Protein AF-A0A527ZGH1-F1 (afdb_monomer)

Sequence (157 aa):
HESIDTLPQTPLFIVGNELFDAVPIRQFIRAGTGWRERMIGLDGADELHFFAGAGSVDPTLLPNDAENAPQGAIVEVAPARAALMATIAERLAGLGGAGLFLDYGYLQPGIGDTLQALRKHDYEDVLANPGEADLTAHVDFAALAATVRAHGLDAYL

Secondary structure (DSSP, 8-state):
--SGGGS-SS-EEEEEES-STTS--EEEE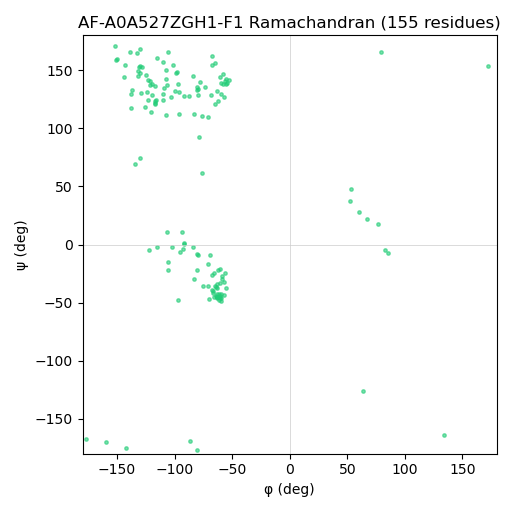EETTEEEEEEEEE-TTS-EEEEE-S----GGGS-TTGGGPPTT-EEEE-HHHHHHHHHHHHHHHHH-EEEEEE-SEESS-------EEEETTEEE-TTTSTTTSEEE--EEHHHHHHHHHHTT-----

Mean predicted aligned error: 3.75 Å

Solvent-accessible surface area (backbone atoms only — not comparable to full-atom values): 9328 Å² total; per-residue (Å²): 120,92,50,80,86,64,49,77,99,53,61,45,81,45,76,38,70,64,53,58,24,63,42,64,71,47,44,28,29,29,54,90,96,44,54,17,28,52,36,80,46,69,51,99,82,74,42,73,41,82,40,80,44,91,48,68,70,65,74,88,78,49,45,94,62,54,86,77,53,55,80,70,38,29,38,68,48,40,69,58,44,42,50,54,44,36,58,53,29,51,51,33,63,76,49,37,63,52,78,49,78,48,63,61,58,42,77,61,82,64,78,49,84,53,78,44,19,42,44,98,92,39,81,50,65,68,67,74,51,77,89,74,42,50,61,39,30,62,32,59,48,45,59,46,37,49,41,26,42,77,52,78,43,91,65,88,134

Foldseek 3Di:
DPDPVPDDLAADEAEAEANLQQADKWKWFADDQATFTWDWDADPVRATDTDRHPDHDDPVQDAPCRNVDDGGWMFIDGVRSLVSLLSVLLSCLVHNYYYDYHHAADAGGDIDDFWWWAAPNDTDDCRPDPPRTRIGGHDHLNSSQVSNVVSVDHDDD

Radius of gyration: 17.64 Å; Cα contacts (8 Å, |Δi|>4): 261; chains: 1; bounding box: 42×30×50 Å

pLDDT: mean 94.46, std 3.71, range [77.69, 98.19]

Nearest PDB structures (foldseek):
  1zkd-assembly1_A  TM=9.204E-01  e=6.701E-15  Rhodopseudomonas palustris CGA009
  1zkd-assembly1_B  TM=9.180E-01  e=6.701E-15  Rhodopseudomonas palustris CGA009
  5zzw-assembly2_A  TM=8.494E-01  e=1.181E-11  Dictyostelium discoideum
  4f3n-assembly1_A  TM=7.809E-01  e=3.521E-09  Burkholderia thailandensis E264
  4g67-assembly1_A  TM=7.519E-01  e=2.157E-09  Burkholderia thailandensis E264

Structure (mmCIF, N/CA/C/O backbone):
data_AF-A0A527ZGH1-F1
#
_entry.id   AF-A0A527ZGH1-F1
#
loop_
_atom_site.group_PDB
_atom_site.id
_atom_site.type_symbol
_atom_site.label_atom_id
_atom_site.label_alt_id
_atom_site.label_comp_id
_atom_site.label_asym_id
_atom_site.label_entity_id
_atom_site.label_seq_id
_atom_site.pdbx_PDB_ins_code
_atom_site.Cartn_x
_atom_site.Cartn_y
_atom_site.Cartn_z
_atom_site.occupancy
_atom_site.B_iso_or_equiv
_atom_site.auth_seq_id
_atom_site.auth_comp_id
_atom_site.auth_asym_id
_atom_site.auth_atom_id
_atom_site.pdbx_PDB_model_num
ATOM 1 N N . HIS A 1 1 ? -19.706 14.648 4.526 1.00 77.69 1 HIS A N 1
ATOM 2 C CA . HIS A 1 1 ? -18.340 14.584 5.074 1.00 77.69 1 HIS A CA 1
ATOM 3 C C . HIS A 1 1 ? -17.417 14.223 3.928 1.00 77.69 1 HIS A C 1
ATOM 5 O O . HIS A 1 1 ? -17.783 13.333 3.172 1.00 77.69 1 HIS A O 1
ATOM 11 N N . GLU A 1 2 ? -16.312 14.946 3.753 1.00 84.81 2 GLU A N 1
ATOM 12 C CA . GLU A 1 2 ? -15.375 14.752 2.626 1.00 84.81 2 GLU A CA 1
ATOM 13 C C . GLU A 1 2 ? -14.076 14.053 3.058 1.00 84.81 2 GLU A C 1
ATOM 15 O O . GLU A 1 2 ? -13.422 13.416 2.243 1.00 84.81 2 GLU A O 1
ATOM 20 N N . SER A 1 3 ? -13.735 14.109 4.351 1.00 85.62 3 SER A N 1
ATOM 21 C CA . SER A 1 3 ? -12.652 13.331 4.966 1.00 85.62 3 SER A CA 1
ATOM 22 C C . SER A 1 3 ? -13.071 12.791 6.337 1.00 85.62 3 SER A C 1
ATOM 24 O O . SER A 1 3 ? -14.060 13.256 6.923 1.00 85.62 3 SER A O 1
ATOM 26 N N . ILE A 1 4 ? -12.294 11.837 6.865 1.00 85.62 4 ILE A N 1
ATOM 27 C CA . ILE A 1 4 ? -12.478 11.265 8.210 1.00 85.62 4 ILE A CA 1
ATOM 28 C C . ILE A 1 4 ? -12.478 12.366 9.281 1.00 85.62 4 ILE A C 1
ATOM 30 O O . ILE A 1 4 ? -13.289 12.325 10.205 1.00 85.62 4 ILE A O 1
ATOM 34 N N . ASP A 1 5 ? -11.647 13.395 9.122 1.00 84.44 5 ASP A N 1
ATOM 35 C CA . ASP A 1 5 ? -11.500 14.487 10.097 1.00 84.44 5 ASP A CA 1
ATOM 36 C C . ASP A 1 5 ? -12.767 15.336 10.230 1.00 84.44 5 ASP A C 1
ATOM 38 O O . ASP A 1 5 ? -13.019 15.948 11.269 1.00 84.44 5 ASP A O 1
ATOM 42 N N . THR A 1 6 ? -13.597 15.355 9.184 1.00 90.38 6 THR A N 1
ATOM 43 C CA . THR A 1 6 ? -14.858 16.103 9.184 1.00 90.38 6 THR A CA 1
ATOM 44 C C . THR A 1 6 ? -15.991 15.368 9.899 1.00 90.38 6 THR A C 1
ATOM 46 O O . THR A 1 6 ? -17.063 15.953 10.063 1.00 90.38 6 THR A O 1
ATOM 49 N N . LEU A 1 7 ? -15.803 14.103 10.297 1.00 91.00 7 LEU A N 1
ATOM 50 C CA . LEU A 1 7 ? -16.831 13.299 10.960 1.00 91.00 7 LEU A CA 1
ATOM 51 C C . LEU A 1 7 ? -17.167 13.829 12.371 1.00 91.00 7 LEU A C 1
ATOM 53 O O . LEU A 1 7 ? -16.318 14.433 13.038 1.00 91.00 7 LEU A O 1
ATOM 57 N N . PRO A 1 8 ? -18.389 13.567 12.877 1.00 92.38 8 PRO A N 1
ATOM 58 C CA . PRO A 1 8 ? -18.775 13.931 14.239 1.00 92.38 8 PRO A CA 1
ATOM 59 C C . PRO A 1 8 ? -17.802 13.372 15.282 1.00 92.38 8 PRO A C 1
ATOM 61 O O . PRO A 1 8 ? -17.361 12.227 15.170 1.00 92.38 8 PRO A O 1
ATOM 64 N N . GLN A 1 9 ? -17.476 14.181 16.296 1.00 93.00 9 GLN A N 1
ATOM 65 C CA . GLN A 1 9 ? -16.578 13.840 17.412 1.00 93.00 9 GLN A CA 1
ATOM 66 C C . GLN A 1 9 ? -17.279 12.930 18.435 1.00 93.00 9 GLN A C 1
ATOM 68 O O . GLN A 1 9 ? -17.487 13.298 19.587 1.00 93.00 9 GLN A O 1
ATOM 73 N N . THR A 1 10 ? -17.685 11.747 17.984 1.00 95.19 10 THR A N 1
ATOM 74 C CA . THR A 1 10 ? -18.350 10.702 18.771 1.00 95.19 10 THR A CA 1
ATOM 75 C C . THR A 1 10 ? -17.691 9.351 18.489 1.00 95.19 10 THR A C 1
ATOM 77 O O . THR A 1 10 ? -16.994 9.240 17.478 1.00 95.19 10 THR A O 1
ATOM 80 N N . PRO A 1 11 ? -17.927 8.310 19.309 1.00 96.38 11 PRO A N 1
ATOM 81 C CA . PRO A 1 11 ? -17.523 6.956 18.946 1.00 96.38 11 PRO A CA 1
ATOM 82 C C . PRO A 1 11 ? -18.062 6.560 17.563 1.00 96.38 11 PRO A C 1
ATOM 84 O O . PRO A 1 11 ? -19.198 6.911 17.225 1.00 96.38 11 PRO A O 1
ATOM 87 N N . LEU A 1 12 ? -17.264 5.838 16.771 1.00 95.69 12 LEU A N 1
ATOM 88 C CA . LEU A 1 12 ? -17.611 5.452 15.396 1.00 95.69 12 LEU A CA 1
ATOM 89 C C . LEU A 1 12 ? -17.537 3.939 15.180 1.00 95.69 12 LEU A C 1
ATOM 91 O O . LEU A 1 12 ? -16.659 3.260 15.703 1.00 95.69 12 LEU A O 1
ATOM 95 N N . PHE A 1 13 ? -18.430 3.424 14.339 1.00 96.81 13 PHE A N 1
ATOM 96 C CA . PHE A 1 13 ? -18.250 2.130 13.691 1.00 96.81 13 PHE A CA 1
ATOM 97 C C . PHE A 1 13 ? -17.940 2.385 12.216 1.00 96.81 13 PHE A C 1
ATOM 99 O O . PHE A 1 13 ? -18.793 2.901 11.493 1.00 96.81 13 PHE A O 1
ATOM 106 N N . ILE A 1 14 ? -16.709 2.100 11.792 1.00 96.19 14 ILE A N 1
ATOM 107 C CA . ILE A 1 14 ? -16.223 2.388 10.437 1.00 96.19 14 ILE A CA 1
ATOM 108 C C . ILE A 1 14 ? -16.216 1.089 9.637 1.00 96.19 14 ILE A C 1
ATOM 110 O O . ILE A 1 14 ? -15.623 0.104 10.066 1.00 96.19 14 ILE A O 1
ATOM 114 N N . VAL A 1 15 ? -16.855 1.091 8.469 1.00 97.62 15 VAL A N 1
ATOM 115 C CA . VAL A 1 15 ? -16.815 -0.035 7.530 1.00 97.62 15 VAL A CA 1
ATOM 116 C C . VAL A 1 15 ? -16.156 0.435 6.242 1.00 97.62 15 VAL A C 1
ATOM 118 O O . VAL A 1 15 ? -16.625 1.399 5.640 1.00 97.62 15 VAL A O 1
ATOM 121 N N . GLY A 1 16 ? -15.081 -0.235 5.833 1.00 96.31 16 GLY A N 1
ATOM 122 C CA . GLY A 1 16 ? -14.465 -0.068 4.518 1.00 96.31 16 GLY A CA 1
ATOM 123 C C . GLY A 1 16 ? -14.560 -1.377 3.745 1.00 96.31 16 GLY A C 1
ATOM 124 O O . GLY A 1 16 ? -14.083 -2.398 4.224 1.00 96.31 16 GLY A O 1
ATOM 125 N N . ASN A 1 17 ? -15.201 -1.357 2.582 1.00 97.19 17 ASN A N 1
ATOM 126 C CA . ASN A 1 17 ? -15.246 -2.493 1.666 1.00 97.19 17 ASN A CA 1
ATOM 127 C C . ASN A 1 17 ? -14.566 -2.072 0.371 1.00 97.19 17 ASN A C 1
ATOM 129 O O . ASN A 1 17 ? -15.034 -1.103 -0.226 1.00 97.19 17 ASN A O 1
ATOM 133 N N . GLU A 1 18 ? -13.519 -2.791 -0.030 1.00 95.94 18 GLU A N 1
ATOM 134 C CA . GLU A 1 18 ? -12.690 -2.472 -1.203 1.00 95.94 18 GLU A CA 1
ATOM 135 C C . GLU A 1 18 ? -12.188 -1.021 -1.128 1.00 95.94 18 GLU A C 1
ATOM 137 O O . GLU A 1 18 ? -12.392 -0.195 -2.016 1.00 95.94 18 GLU A O 1
ATOM 142 N N . LEU A 1 19 ? -11.662 -0.659 0.051 1.00 95.81 19 LEU A N 1
ATOM 143 C CA . LEU A 1 19 ? -11.173 0.692 0.321 1.00 95.81 19 LEU A CA 1
ATOM 144 C C . LEU A 1 19 ? -9.667 0.763 0.118 1.00 95.81 19 LEU A C 1
ATOM 146 O O . LEU A 1 19 ? -9.171 1.734 -0.448 1.00 95.81 19 LEU A O 1
ATOM 150 N N . PHE A 1 20 ? -8.929 -0.198 0.674 1.00 97.38 20 PHE A N 1
ATOM 151 C CA . PHE A 1 20 ? -7.476 -0.125 0.691 1.00 97.38 20 PHE A CA 1
ATOM 152 C C . PHE A 1 20 ? -6.864 -0.631 -0.608 1.00 97.38 20 PHE A C 1
ATOM 154 O O . PHE A 1 20 ? -5.800 -0.136 -0.980 1.00 97.38 20 PHE A O 1
ATOM 161 N N . ASP A 1 21 ? -7.499 -1.570 -1.302 1.00 96.12 21 ASP A N 1
ATOM 162 C CA . ASP A 1 21 ? -6.985 -2.124 -2.553 1.00 96.12 21 ASP A CA 1
ATOM 163 C C . ASP A 1 21 ? -6.822 -1.055 -3.655 1.00 96.12 21 ASP A C 1
ATOM 165 O O . ASP A 1 21 ? -5.811 -1.061 -4.361 1.00 96.12 21 ASP A O 1
ATOM 169 N N . ALA A 1 22 ? -7.701 -0.051 -3.675 1.00 95.25 22 ALA A N 1
ATOM 170 C CA . ALA A 1 22 ? -7.660 1.113 -4.562 1.00 95.25 22 ALA A CA 1
ATOM 171 C C . ALA A 1 22 ? -6.672 2.224 -4.134 1.00 95.25 22 ALA A C 1
ATOM 173 O O . ALA A 1 22 ? -6.437 3.187 -4.871 1.00 95.25 22 ALA A O 1
ATOM 174 N N . VAL A 1 23 ? -6.085 2.147 -2.933 1.00 96.62 23 VAL A N 1
ATOM 175 C CA . VAL A 1 23 ? -5.119 3.154 -2.456 1.00 96.62 23 VAL A CA 1
ATOM 176 C C . VAL A 1 23 ? -3.732 2.883 -3.060 1.00 96.62 23 VAL A C 1
ATOM 178 O O . VAL A 1 23 ? -3.267 1.741 -2.997 1.00 96.62 23 VAL A O 1
ATOM 181 N N . PRO A 1 24 ? -3.015 3.917 -3.558 1.00 96.69 24 PRO A N 1
ATOM 182 C CA . PRO A 1 24 ? -1.749 3.743 -4.265 1.00 96.69 24 PRO A CA 1
ATOM 183 C C . PRO A 1 24 ? -0.674 2.968 -3.495 1.00 96.69 24 PRO A C 1
ATOM 185 O O . PRO A 1 24 ? -0.411 3.218 -2.312 1.00 96.69 24 PRO A O 1
ATOM 188 N N . ILE A 1 25 ? 0.015 2.095 -4.228 1.00 96.56 25 I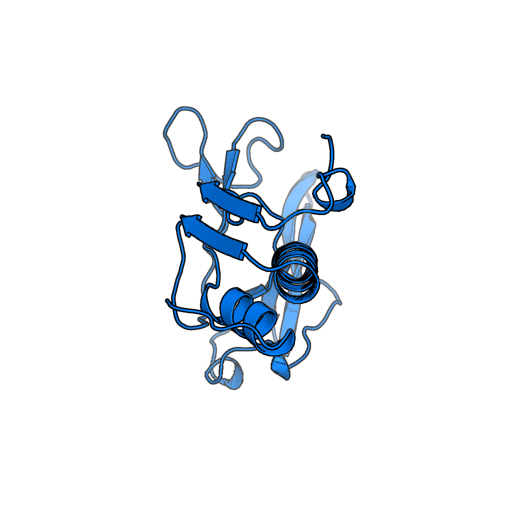LE A N 1
ATOM 189 C CA . ILE A 1 25 ? 1.196 1.358 -3.778 1.00 96.56 25 ILE A CA 1
ATOM 190 C C . ILE A 1 25 ? 2.473 1.926 -4.407 1.00 96.56 25 ILE A C 1
ATOM 192 O O . ILE A 1 25 ? 2.443 2.667 -5.389 1.00 96.56 25 ILE A O 1
ATOM 196 N N . ARG A 1 26 ? 3.618 1.532 -3.857 1.00 96.56 26 ARG A N 1
ATOM 197 C CA . ARG A 1 26 ? 4.938 1.655 -4.475 1.00 96.56 26 ARG A CA 1
ATOM 198 C C . ARG A 1 26 ? 5.490 0.255 -4.683 1.00 96.56 26 ARG A C 1
ATOM 200 O O . ARG A 1 26 ? 5.419 -0.570 -3.775 1.00 96.56 26 ARG A O 1
ATOM 207 N N . GLN A 1 27 ? 6.068 0.011 -5.850 1.00 97.31 27 GLN A N 1
ATOM 208 C CA . GLN A 1 27 ? 6.712 -1.257 -6.168 1.00 97.31 27 GLN A CA 1
ATOM 209 C C . GLN A 1 27 ? 8.228 -1.084 -6.183 1.00 97.31 27 GLN A C 1
ATOM 211 O O . GLN A 1 27 ? 8.753 -0.074 -6.652 1.00 97.31 27 GLN A O 1
ATOM 216 N N . PHE A 1 28 ? 8.943 -2.088 -5.697 1.00 97.31 28 PHE A N 1
ATOM 217 C CA . PHE A 1 28 ? 10.394 -2.166 -5.743 1.00 97.31 28 PHE A CA 1
ATOM 218 C C . PHE A 1 28 ? 10.796 -3.454 -6.441 1.00 97.31 28 PHE A C 1
ATOM 220 O O . PHE A 1 28 ? 10.297 -4.518 -6.100 1.00 97.31 28 PHE A O 1
ATOM 227 N N . ILE A 1 29 ? 11.710 -3.362 -7.401 1.00 97.50 29 ILE A N 1
ATOM 228 C CA . ILE A 1 29 ? 12.227 -4.479 -8.181 1.00 97.50 29 ILE A CA 1
ATOM 229 C C . ILE A 1 29 ? 13.651 -4.834 -7.746 1.00 97.50 29 ILE A C 1
ATOM 231 O O . ILE A 1 29 ? 14.497 -3.957 -7.534 1.00 97.50 29 ILE A O 1
ATOM 235 N N . ARG A 1 30 ? 13.943 -6.129 -7.620 1.00 96.94 30 ARG A N 1
ATOM 236 C CA . ARG A 1 30 ? 15.294 -6.631 -7.366 1.00 96.94 30 ARG A CA 1
ATOM 237 C C . ARG A 1 30 ? 16.143 -6.445 -8.622 1.00 96.94 30 ARG A C 1
ATOM 239 O O . ARG A 1 30 ? 15.937 -7.136 -9.617 1.00 96.94 30 ARG A O 1
ATOM 246 N N . ALA A 1 31 ? 17.103 -5.523 -8.563 1.00 94.62 31 ALA A N 1
ATOM 247 C CA . ALA A 1 31 ? 17.961 -5.157 -9.684 1.00 94.62 31 ALA A CA 1
ATOM 248 C C . ALA A 1 31 ? 19.421 -4.989 -9.233 1.00 94.62 31 ALA A C 1
ATOM 250 O O . ALA A 1 31 ? 19.765 -4.122 -8.423 1.00 94.62 31 ALA A O 1
ATOM 251 N N . GLY A 1 32 ? 20.306 -5.825 -9.773 1.00 89.69 32 GLY A N 1
ATOM 252 C CA . GLY A 1 32 ? 21.708 -5.870 -9.374 1.00 89.69 32 GLY A CA 1
ATOM 253 C C . GLY A 1 32 ? 21.857 -6.290 -7.911 1.00 89.69 32 GLY A C 1
ATOM 254 O O . GLY A 1 32 ? 21.342 -7.330 -7.495 1.00 89.69 32 GLY A O 1
ATOM 255 N N . THR A 1 33 ? 22.568 -5.488 -7.119 1.00 86.94 33 THR A N 1
ATOM 256 C CA . THR A 1 33 ? 22.876 -5.797 -5.713 1.00 86.94 33 THR A CA 1
ATOM 257 C C . THR A 1 33 ? 21.779 -5.410 -4.722 1.00 86.94 33 THR A C 1
ATOM 259 O O . THR A 1 33 ? 21.944 -5.668 -3.534 1.00 86.94 33 THR A O 1
ATOM 262 N N . GLY A 1 34 ? 20.669 -4.809 -5.160 1.00 93.12 34 GLY A N 1
ATOM 263 C CA . GLY A 1 34 ? 19.644 -4.331 -4.235 1.00 93.12 34 GLY A CA 1
ATOM 264 C C . GLY A 1 34 ? 18.272 -4.133 -4.860 1.00 93.12 34 GLY A C 1
ATOM 265 O O . GLY A 1 34 ? 18.007 -4.546 -5.988 1.00 93.12 34 GLY A O 1
ATOM 266 N N . TRP A 1 35 ? 17.398 -3.497 -4.089 1.00 97.00 35 TRP A N 1
ATOM 267 C CA . TRP A 1 35 ? 16.034 -3.167 -4.482 1.00 97.00 35 TRP A CA 1
ATOM 268 C C . TRP A 1 35 ? 15.967 -1.737 -5.009 1.00 97.00 35 TRP A C 1
ATOM 270 O O . TRP A 1 35 ? 16.494 -0.811 -4.386 1.00 97.00 35 TRP A O 1
ATOM 280 N N . ARG A 1 36 ? 15.329 -1.569 -6.166 1.00 97.44 36 ARG A N 1
ATOM 281 C CA . ARG A 1 36 ? 15.148 -0.285 -6.841 1.00 97.44 36 ARG A CA 1
ATOM 282 C C . ARG A 1 36 ? 13.676 0.002 -7.031 1.00 97.44 36 ARG A C 1
ATOM 284 O O . ARG A 1 36 ? 12.923 -0.907 -7.340 1.00 97.44 36 ARG A O 1
ATOM 291 N N . GLU A 1 37 ? 13.260 1.245 -6.850 1.00 97.50 37 GLU A N 1
ATOM 292 C CA . GLU A 1 37 ? 11.873 1.632 -7.105 1.00 97.50 37 GLU A CA 1
ATOM 293 C C . GLU A 1 37 ? 11.514 1.347 -8.568 1.00 97.50 37 GLU A C 1
ATOM 295 O O . GLU A 1 37 ? 12.260 1.718 -9.475 1.00 97.50 37 GLU A O 1
ATOM 300 N N . ARG A 1 38 ? 10.402 0.652 -8.797 1.00 97.75 38 ARG A N 1
ATOM 301 C CA . ARG A 1 38 ? 9.878 0.370 -10.130 1.00 97.75 38 ARG A CA 1
ATOM 302 C C . ARG A 1 38 ? 9.071 1.586 -10.573 1.00 97.75 38 ARG A C 1
ATOM 304 O O . ARG A 1 38 ? 8.042 1.907 -9.988 1.00 97.75 38 ARG A O 1
ATOM 311 N N . MET A 1 39 ? 9.576 2.276 -11.584 1.00 97.38 39 MET A N 1
ATOM 312 C CA . MET A 1 39 ? 9.034 3.534 -12.092 1.00 97.38 39 MET A CA 1
ATOM 313 C C . MET A 1 39 ? 8.416 3.320 -13.468 1.00 97.38 39 MET A C 1
ATOM 315 O O . MET A 1 39 ? 8.809 2.401 -14.182 1.00 97.38 39 MET A O 1
ATOM 319 N N . ILE A 1 40 ? 7.497 4.195 -13.861 1.00 97.25 40 ILE A N 1
ATOM 320 C CA . ILE A 1 40 ? 6.959 4.235 -15.223 1.00 97.25 40 ILE A CA 1
ATOM 321 C C . ILE A 1 40 ? 7.680 5.350 -15.984 1.00 97.25 40 ILE A C 1
ATOM 323 O O . ILE A 1 40 ? 7.834 6.460 -15.471 1.00 97.25 40 ILE A O 1
ATOM 327 N N . GLY A 1 41 ? 8.140 5.047 -17.193 1.00 96.69 41 GLY A N 1
ATOM 328 C CA . GLY A 1 41 ? 8.759 6.000 -18.110 1.00 96.69 41 GLY A CA 1
ATOM 329 C C . GLY A 1 41 ? 8.356 5.715 -19.552 1.00 96.69 41 GLY A C 1
ATOM 330 O O . GLY A 1 41 ? 7.547 4.825 -19.797 1.00 96.69 41 GLY A O 1
ATOM 331 N N . LEU A 1 42 ? 8.939 6.460 -20.488 1.00 97.31 42 LEU A N 1
ATOM 332 C CA . LEU A 1 42 ? 8.789 6.211 -21.921 1.00 97.31 42 LEU A CA 1
ATOM 333 C C . LEU A 1 42 ? 9.981 5.408 -22.439 1.00 97.31 42 LEU A C 1
ATOM 335 O O . LEU A 1 42 ? 11.124 5.673 -22.052 1.00 97.31 42 LEU A O 1
ATOM 339 N N . ASP A 1 43 ? 9.715 4.430 -23.296 1.00 95.44 43 ASP A N 1
ATOM 340 C CA . ASP A 1 43 ? 10.747 3.682 -24.003 1.00 95.44 43 ASP A CA 1
ATOM 341 C C . ASP A 1 43 ? 11.185 4.372 -25.313 1.00 95.44 43 ASP A C 1
ATOM 343 O O . ASP A 1 43 ? 10.877 5.535 -25.569 1.00 95.44 43 ASP A O 1
ATOM 347 N N . GLY A 1 44 ? 11.962 3.670 -26.146 1.00 95.56 44 GLY A N 1
ATOM 348 C CA . GLY A 1 44 ? 12.457 4.212 -27.418 1.00 95.56 44 GLY A CA 1
ATOM 349 C C . GLY A 1 44 ? 11.386 4.421 -28.497 1.00 95.56 44 GLY A C 1
ATOM 350 O O . GLY A 1 44 ? 11.704 4.999 -29.536 1.00 95.56 44 GLY A O 1
ATOM 351 N N . ALA A 1 45 ? 10.163 3.937 -28.278 1.00 96.50 45 ALA A N 1
ATOM 352 C CA . ALA A 1 45 ? 9.008 4.103 -29.153 1.00 96.50 45 ALA A CA 1
ATOM 353 C C . ALA A 1 45 ? 7.974 5.098 -28.585 1.00 96.50 45 ALA A C 1
ATOM 355 O O . ALA A 1 45 ? 6.883 5.205 -29.137 1.00 96.50 45 ALA A O 1
ATOM 356 N N . ASP A 1 46 ? 8.323 5.836 -27.522 1.00 95.31 46 ASP A N 1
ATOM 357 C CA . ASP A 1 46 ? 7.418 6.714 -26.767 1.00 95.31 46 ASP A CA 1
ATOM 358 C C . ASP A 1 46 ? 6.218 5.967 -26.140 1.00 95.31 46 ASP A C 1
ATOM 360 O O . ASP A 1 46 ? 5.162 6.558 -25.900 1.00 95.31 46 ASP A O 1
ATOM 364 N N . GLU A 1 47 ? 6.376 4.675 -25.825 1.00 95.94 47 GLU A N 1
ATOM 365 C CA . GLU A 1 47 ? 5.372 3.869 -25.120 1.00 95.94 47 GLU A CA 1
ATOM 366 C C . GLU A 1 47 ? 5.684 3.771 -23.616 1.00 95.94 47 GLU A C 1
ATOM 368 O O . GLU A 1 47 ? 6.845 3.804 -23.195 1.00 95.94 47 GLU A O 1
ATOM 373 N N . LEU A 1 48 ? 4.644 3.665 -22.777 1.00 97.44 48 LEU A N 1
ATOM 374 C CA . LEU A 1 48 ? 4.810 3.515 -21.328 1.00 97.44 48 LEU A CA 1
ATOM 375 C C . LEU A 1 48 ? 5.420 2.150 -20.994 1.00 97.44 48 LEU A C 1
ATOM 377 O O . LEU A 1 48 ? 4.898 1.112 -21.391 1.00 97.44 48 LEU A O 1
ATOM 381 N N . HIS A 1 49 ? 6.484 2.150 -20.195 1.00 97.25 49 HIS A N 1
ATOM 382 C CA . HIS A 1 49 ? 7.162 0.931 -19.759 1.00 97.25 49 HIS A CA 1
ATOM 383 C C . HIS A 1 49 ? 7.645 1.055 -18.308 1.00 97.25 49 HIS A C 1
ATOM 385 O O . HIS A 1 49 ? 7.919 2.151 -17.809 1.00 97.25 49 HIS A O 1
ATOM 391 N N . PHE A 1 50 ? 7.782 -0.081 -17.623 1.00 97.12 50 PHE A N 1
ATOM 392 C CA . PHE A 1 50 ? 8.393 -0.147 -16.296 1.00 97.12 50 PHE A CA 1
ATOM 393 C C . PHE A 1 50 ? 9.926 -0.158 -16.334 1.00 97.12 50 PHE A C 1
ATOM 395 O O . PHE A 1 50 ? 10.551 -0.979 -16.999 1.00 97.12 50 PHE A O 1
ATOM 402 N N . PHE A 1 51 ? 10.550 0.668 -15.503 1.00 96.69 51 PHE A N 1
ATOM 403 C CA . PHE A 1 51 ? 12.000 0.759 -15.367 1.00 96.69 51 PHE A CA 1
ATOM 404 C C . PHE A 1 51 ? 12.434 0.640 -13.908 1.00 96.69 51 PHE A C 1
ATOM 406 O O . PHE A 1 51 ? 11.715 1.030 -12.988 1.00 96.69 51 PHE A O 1
ATOM 413 N N . ALA A 1 52 ? 13.654 0.151 -13.688 1.00 97.00 52 ALA A N 1
ATOM 414 C CA . ALA A 1 52 ? 14.308 0.262 -12.390 1.00 97.00 52 ALA A CA 1
ATOM 415 C C . ALA A 1 52 ? 14.826 1.699 -12.204 1.00 97.00 52 ALA A C 1
ATOM 417 O O . ALA A 1 52 ? 15.760 2.129 -12.881 1.00 97.00 52 ALA A O 1
ATOM 418 N N . GLY A 1 53 ? 14.201 2.445 -11.297 1.00 94.69 53 GLY A N 1
ATOM 419 C CA . GLY A 1 53 ? 14.570 3.809 -10.943 1.00 94.69 53 GLY A CA 1
ATOM 420 C C . GLY A 1 53 ? 15.748 3.893 -9.967 1.00 94.69 53 GLY A C 1
ATOM 421 O O . GLY A 1 53 ? 16.346 2.898 -9.558 1.00 94.69 53 GLY A O 1
ATOM 422 N N . ALA A 1 54 ? 16.085 5.119 -9.560 1.00 92.31 54 ALA A N 1
ATOM 423 C CA . ALA A 1 54 ? 17.171 5.371 -8.608 1.00 92.31 54 ALA A CA 1
ATOM 424 C C . ALA A 1 54 ? 16.764 5.157 -7.137 1.00 92.31 54 ALA A C 1
ATOM 426 O O . ALA A 1 54 ? 17.639 4.931 -6.296 1.00 92.31 54 ALA A O 1
ATOM 427 N N . GLY A 1 55 ? 15.461 5.223 -6.832 1.00 92.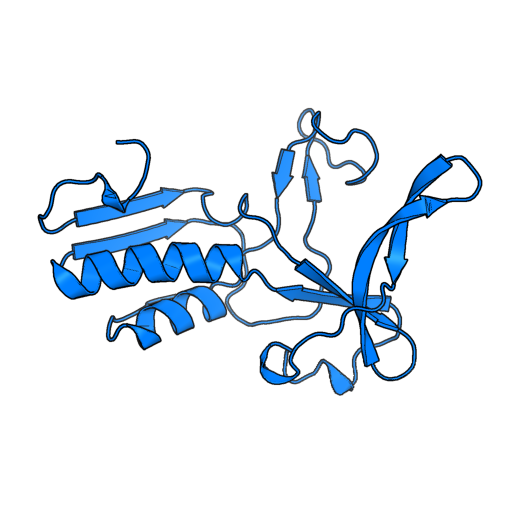88 55 GLY A N 1
ATOM 428 C CA . GLY A 1 55 ? 14.921 5.089 -5.479 1.00 92.88 55 GLY A CA 1
ATOM 429 C C . GLY A 1 55 ? 15.256 3.740 -4.848 1.00 92.88 55 GLY A C 1
ATOM 430 O O . GLY A 1 55 ? 15.305 2.722 -5.534 1.00 92.88 55 GLY A O 1
ATOM 431 N N . SER A 1 56 ? 15.499 3.732 -3.541 1.00 93.19 56 SER A N 1
ATOM 432 C CA . SER A 1 56 ? 15.683 2.523 -2.733 1.00 93.19 56 SER A CA 1
ATOM 433 C C . SER A 1 56 ? 14.561 2.399 -1.708 1.00 93.19 56 SER A C 1
ATOM 435 O O . SER A 1 56 ? 13.909 3.388 -1.369 1.00 93.19 56 SER A O 1
ATOM 437 N N . VAL A 1 57 ? 14.362 1.191 -1.193 1.00 92.75 57 VAL A N 1
ATOM 438 C CA . VAL A 1 57 ? 13.423 0.911 -0.100 1.00 92.75 57 VAL A CA 1
ATOM 439 C C . VAL A 1 57 ? 14.167 0.826 1.228 1.00 92.75 57 VAL A C 1
ATOM 441 O O . VAL A 1 57 ? 15.328 0.415 1.267 1.00 92.75 57 VAL A O 1
ATOM 444 N N . ASP A 1 58 ? 13.501 1.229 2.308 1.00 91.06 58 ASP A N 1
ATOM 445 C CA . ASP A 1 58 ? 13.975 0.959 3.663 1.00 91.06 58 ASP A CA 1
ATOM 446 C C . ASP A 1 58 ? 14.015 -0.567 3.883 1.00 91.06 58 ASP A C 1
ATOM 448 O O . ASP A 1 58 ? 12.981 -1.220 3.716 1.00 91.06 58 ASP A O 1
ATOM 452 N N . PRO A 1 59 ? 15.167 -1.158 4.252 1.00 89.62 59 PRO A N 1
ATOM 453 C CA . PRO A 1 59 ? 15.271 -2.597 4.479 1.00 89.62 59 PRO A CA 1
ATOM 454 C C . PRO A 1 59 ? 14.292 -3.146 5.523 1.00 89.62 59 PRO A C 1
ATOM 456 O O . PRO A 1 59 ? 13.954 -4.321 5.466 1.00 89.62 59 PRO A O 1
ATOM 459 N N . THR A 1 60 ? 13.816 -2.320 6.459 1.00 88.19 60 THR A N 1
ATOM 460 C CA . THR A 1 60 ? 12.832 -2.729 7.477 1.00 88.19 60 THR A CA 1
ATOM 461 C C . THR A 1 60 ? 11.432 -2.974 6.909 1.00 88.19 60 THR A C 1
ATOM 463 O O . THR A 1 60 ? 10.618 -3.625 7.558 1.00 88.19 60 THR A O 1
ATOM 466 N N . LEU A 1 61 ? 11.156 -2.475 5.700 1.00 86.94 61 LEU A N 1
ATOM 467 C CA . LEU A 1 61 ? 9.904 -2.693 4.973 1.00 86.94 61 LEU A CA 1
ATOM 468 C C . LEU A 1 61 ? 9.969 -3.903 4.030 1.00 86.94 61 LEU A C 1
ATOM 470 O O . LEU A 1 61 ? 8.978 -4.221 3.378 1.00 86.94 61 LEU A O 1
ATOM 474 N N . LEU A 1 62 ? 11.129 -4.553 3.915 1.00 90.06 62 LEU A N 1
ATOM 475 C CA . LEU A 1 62 ? 11.291 -5.740 3.087 1.00 90.06 62 LEU A CA 1
ATOM 476 C C . LEU A 1 62 ? 10.856 -7.005 3.846 1.00 90.06 62 LEU A C 1
ATOM 478 O O . LEU A 1 62 ? 11.103 -7.113 5.050 1.00 90.06 62 LEU A O 1
ATOM 482 N N . PRO A 1 63 ? 10.267 -8.000 3.157 1.00 87.88 63 PRO A N 1
ATOM 483 C CA . PRO A 1 63 ? 10.022 -9.305 3.759 1.00 87.88 63 PRO A CA 1
ATOM 484 C C . PRO A 1 63 ? 11.346 -10.012 4.096 1.00 87.88 63 PRO A C 1
ATOM 486 O O . PRO A 1 63 ? 12.387 -9.752 3.491 1.00 87.88 63 PRO A O 1
ATOM 489 N N . ASN A 1 64 ? 11.313 -10.936 5.060 1.00 86.75 64 ASN A N 1
ATOM 490 C CA . ASN A 1 64 ? 12.516 -11.596 5.593 1.00 86.75 64 ASN A CA 1
ATOM 491 C C . ASN A 1 64 ? 13.338 -12.357 4.535 1.00 86.75 64 ASN A C 1
ATOM 493 O O . ASN A 1 64 ? 14.543 -12.537 4.693 1.00 86.75 64 ASN A O 1
ATOM 497 N N . ASP A 1 65 ? 12.703 -12.833 3.467 1.00 86.44 65 ASP A N 1
ATOM 498 C CA . ASP A 1 65 ? 13.330 -13.564 2.365 1.00 86.44 65 ASP A CA 1
ATOM 499 C C . ASP A 1 65 ? 13.789 -12.658 1.208 1.00 86.44 65 ASP A C 1
ATOM 501 O O . ASP A 1 65 ? 14.402 -13.141 0.249 1.00 86.44 65 ASP A O 1
ATOM 505 N N . ALA A 1 66 ? 13.585 -11.340 1.313 1.00 89.44 66 ALA A N 1
ATOM 506 C CA . ALA A 1 66 ? 13.913 -10.375 0.269 1.00 89.44 66 ALA A CA 1
ATOM 507 C C . ALA A 1 66 ? 15.391 -10.378 -0.130 1.00 89.44 66 ALA A C 1
ATOM 509 O O . ALA A 1 66 ? 15.705 -10.074 -1.279 1.00 89.44 66 ALA A O 1
ATOM 510 N N . GLU A 1 67 ? 16.317 -10.714 0.775 1.00 87.56 67 GLU A N 1
ATOM 511 C CA . GLU A 1 67 ? 17.751 -10.790 0.463 1.00 87.56 67 GLU A CA 1
ATOM 512 C C . GLU A 1 67 ? 18.064 -11.872 -0.578 1.00 87.56 67 GLU A C 1
ATOM 514 O O . GLU A 1 67 ? 18.878 -11.633 -1.478 1.00 87.56 67 GLU A O 1
ATOM 519 N N . ASN A 1 68 ? 17.357 -13.002 -0.516 1.00 90.06 68 ASN A N 1
ATOM 520 C CA . ASN A 1 68 ? 17.535 -14.158 -1.399 1.00 90.06 68 ASN A CA 1
ATOM 521 C C . ASN A 1 68 ? 16.633 -14.115 -2.642 1.00 90.06 68 ASN A C 1
ATOM 523 O O . ASN A 1 68 ? 16.665 -15.037 -3.458 1.00 90.06 68 ASN A O 1
ATOM 527 N N . ALA A 1 69 ? 15.836 -13.055 -2.797 1.00 93.50 69 ALA A N 1
ATOM 528 C CA . ALA A 1 69 ? 14.939 -12.892 -3.929 1.00 93.50 69 ALA A CA 1
ATOM 529 C C . ALA A 1 69 ? 15.706 -12.873 -5.270 1.00 93.50 69 ALA A C 1
ATOM 531 O O . ALA A 1 69 ? 16.769 -12.241 -5.367 1.00 93.50 69 ALA A O 1
ATOM 532 N N . PRO A 1 70 ? 15.182 -13.528 -6.322 1.00 95.19 70 PRO A N 1
ATOM 533 C CA . PRO A 1 70 ? 15.808 -13.528 -7.640 1.00 95.19 70 PRO A CA 1
ATOM 534 C C . PRO A 1 70 ? 15.770 -12.137 -8.292 1.00 95.19 70 PRO A C 1
ATOM 536 O O . PRO A 1 70 ? 14.980 -11.272 -7.917 1.00 95.19 70 PRO A O 1
ATOM 539 N N . GLN A 1 71 ? 16.611 -11.919 -9.309 1.00 96.19 71 GLN A N 1
ATOM 540 C CA . GLN A 1 71 ? 16.535 -10.708 -10.137 1.00 96.19 71 GLN A CA 1
ATOM 541 C C . GLN A 1 71 ? 15.147 -10.587 -10.775 1.00 96.19 71 GLN A C 1
ATOM 543 O O . GLN A 1 71 ? 14.597 -11.579 -11.248 1.00 96.19 71 GLN A O 1
ATOM 548 N N . GLY A 1 72 ? 14.596 -9.375 -10.785 1.00 95.75 72 GLY A N 1
ATOM 549 C CA . GLY A 1 72 ? 13.248 -9.103 -11.279 1.00 95.75 72 GLY A CA 1
ATOM 550 C C . GLY A 1 72 ? 12.124 -9.374 -10.275 1.00 95.75 72 GLY A C 1
ATOM 551 O O . GLY A 1 72 ? 10.982 -9.047 -10.575 1.00 95.75 72 GLY A O 1
ATOM 552 N N . ALA A 1 73 ? 12.418 -9.921 -9.089 1.00 96.38 73 ALA A N 1
ATOM 553 C CA . ALA A 1 73 ? 11.435 -10.036 -8.012 1.00 96.38 73 ALA A CA 1
ATOM 554 C C . ALA A 1 73 ? 10.875 -8.661 -7.622 1.00 96.38 73 ALA A C 1
ATOM 556 O O . ALA A 1 73 ? 11.609 -7.673 -7.663 1.00 96.38 73 ALA A O 1
ATOM 557 N N . ILE A 1 74 ? 9.603 -8.611 -7.218 1.00 96.31 74 ILE A N 1
ATOM 558 C CA . ILE A 1 74 ? 8.897 -7.374 -6.863 1.00 96.31 74 ILE A CA 1
ATOM 559 C C . ILE A 1 74 ? 8.433 -7.436 -5.407 1.00 96.31 74 ILE A C 1
ATOM 561 O O . ILE A 1 74 ? 7.966 -8.470 -4.943 1.00 96.31 74 ILE A O 1
ATOM 565 N N . VAL A 1 75 ? 8.584 -6.327 -4.690 1.00 95.56 75 VAL A N 1
ATOM 566 C CA . VAL A 1 75 ? 7.998 -6.093 -3.366 1.00 95.56 75 VAL A CA 1
ATOM 567 C C . VAL A 1 75 ? 7.128 -4.852 -3.447 1.00 95.56 75 VAL A C 1
ATOM 569 O O . VAL A 1 75 ? 7.527 -3.842 -4.031 1.00 95.56 75 VAL A O 1
ATOM 572 N N . GLU A 1 76 ? 5.957 -4.921 -2.833 1.00 95.62 76 GLU A N 1
ATOM 573 C CA . GLU A 1 76 ? 4.992 -3.831 -2.788 1.00 95.62 76 GLU A CA 1
ATOM 574 C C . GLU A 1 76 ? 4.930 -3.254 -1.378 1.00 95.62 76 GLU A C 1
ATOM 576 O O . GLU A 1 76 ? 4.878 -3.979 -0.388 1.00 95.62 76 GLU A O 1
ATOM 581 N N . VAL A 1 77 ? 4.933 -1.928 -1.281 1.00 94.00 77 VAL A N 1
ATOM 582 C CA . VAL A 1 77 ? 4.732 -1.207 -0.022 1.00 94.00 77 VAL A CA 1
ATOM 583 C C . VAL A 1 77 ? 3.705 -0.110 -0.242 1.00 94.00 77 VAL A C 1
ATOM 585 O O . VAL A 1 77 ? 3.680 0.529 -1.291 1.00 94.00 77 VAL A O 1
ATOM 588 N N . ALA A 1 78 ? 2.873 0.166 0.758 1.00 95.38 78 ALA A N 1
ATOM 589 C CA . ALA A 1 78 ? 1.786 1.129 0.613 1.00 95.38 78 ALA A CA 1
ATOM 590 C C . ALA A 1 78 ? 1.767 2.162 1.754 1.00 95.38 78 ALA A C 1
ATOM 592 O O . ALA A 1 78 ? 0.901 2.106 2.631 1.00 95.38 78 ALA A O 1
ATOM 593 N N . PRO A 1 79 ? 2.693 3.144 1.756 1.00 94.75 79 PRO A N 1
ATOM 594 C CA . PRO A 1 79 ? 2.72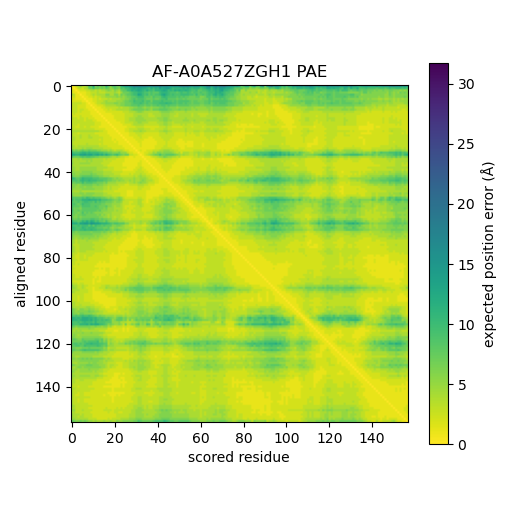2 4.192 2.778 1.00 94.75 79 PRO A CA 1
ATOM 595 C C . PRO A 1 79 ? 1.406 4.976 2.869 1.00 94.75 79 PRO A C 1
ATOM 597 O O . PRO A 1 79 ? 1.012 5.384 3.956 1.00 94.75 79 PRO A O 1
ATOM 600 N N . ALA A 1 80 ? 0.702 5.149 1.744 1.00 96.38 80 ALA A N 1
ATOM 601 C CA . ALA A 1 80 ? -0.598 5.814 1.706 1.00 96.38 80 ALA A CA 1
ATOM 602 C C . ALA A 1 80 ? -1.688 5.014 2.444 1.00 96.38 80 ALA A C 1
ATOM 604 O O . ALA A 1 80 ? -2.467 5.600 3.194 1.00 96.38 80 ALA A O 1
ATOM 605 N N . ARG A 1 81 ? -1.700 3.678 2.311 1.00 97.06 81 ARG A N 1
ATOM 606 C CA . ARG A 1 81 ? -2.605 2.796 3.074 1.00 97.06 81 ARG A CA 1
ATOM 607 C C . ARG A 1 81 ? -2.318 2.885 4.569 1.00 97.06 81 ARG A C 1
ATOM 609 O O . ARG A 1 81 ? -3.241 3.052 5.362 1.00 97.06 81 ARG A 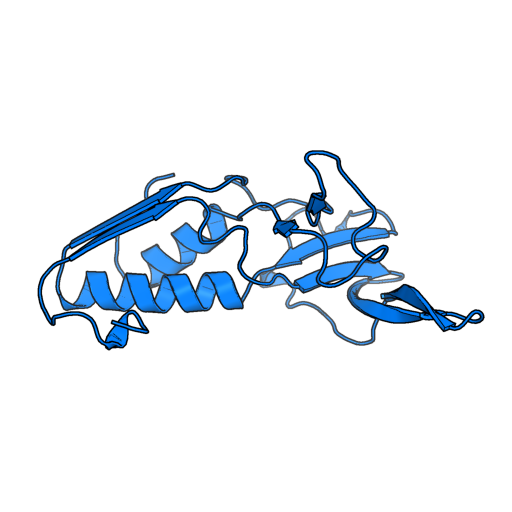O 1
ATOM 616 N N . ALA A 1 82 ? -1.037 2.841 4.942 1.00 96.00 82 ALA A N 1
ATOM 617 C CA . ALA A 1 82 ? -0.612 2.988 6.331 1.00 96.00 82 ALA A CA 1
ATOM 618 C C . ALA A 1 82 ? -1.012 4.356 6.910 1.00 96.00 82 ALA A C 1
ATOM 620 O O . ALA A 1 82 ? -1.516 4.418 8.026 1.00 96.00 82 ALA A O 1
ATOM 621 N N . ALA A 1 83 ? -0.854 5.445 6.153 1.00 96.44 83 ALA A N 1
ATOM 622 C CA . ALA A 1 83 ? -1.268 6.779 6.584 1.00 96.44 83 ALA A CA 1
ATOM 623 C C . ALA A 1 83 ? -2.788 6.875 6.790 1.00 96.44 83 ALA A C 1
ATOM 625 O O . ALA A 1 83 ? -3.233 7.363 7.826 1.00 96.44 83 ALA A O 1
ATOM 626 N N . LEU A 1 84 ? -3.584 6.350 5.853 1.00 97.00 84 LEU A N 1
ATOM 627 C CA . LEU A 1 84 ? -5.042 6.315 5.984 1.00 97.00 84 LEU A CA 1
ATOM 628 C C . LEU A 1 84 ? -5.478 5.502 7.211 1.00 97.00 84 LEU A C 1
ATOM 630 O O . LEU A 1 84 ? -6.308 5.957 7.997 1.00 97.00 84 LEU A O 1
ATOM 634 N N . MET A 1 85 ? -4.889 4.320 7.410 1.00 97.88 85 MET A N 1
ATOM 635 C CA . MET A 1 85 ? -5.175 3.498 8.584 1.00 97.88 85 MET A CA 1
ATOM 636 C C . MET A 1 85 ? -4.730 4.177 9.881 1.00 97.88 85 MET A C 1
ATOM 638 O O . MET A 1 85 ? -5.429 4.061 10.880 1.00 97.88 85 MET A O 1
ATOM 642 N N . ALA A 1 86 ? -3.623 4.924 9.878 1.00 97.62 86 ALA A N 1
ATOM 643 C CA . ALA A 1 86 ? -3.196 5.708 11.034 1.00 97.62 86 ALA A CA 1
ATOM 644 C C . ALA A 1 86 ? -4.239 6.772 11.402 1.00 97.62 86 ALA A C 1
ATOM 646 O O . ALA A 1 86 ? -4.624 6.851 12.563 1.00 97.62 86 ALA A O 1
ATOM 647 N N . THR A 1 87 ? -4.786 7.507 10.427 1.00 96.50 87 THR A N 1
ATOM 648 C CA . THR A 1 87 ? -5.873 8.473 10.669 1.00 96.50 87 THR A CA 1
ATOM 649 C C . THR A 1 87 ? -7.117 7.802 11.262 1.00 96.50 87 THR A C 1
ATOM 651 O O . THR A 1 87 ? -7.726 8.321 12.200 1.00 96.50 87 THR A O 1
ATOM 654 N N . ILE A 1 88 ? -7.498 6.623 10.758 1.00 96.56 88 ILE A N 1
ATOM 655 C CA . ILE A 1 88 ? -8.626 5.853 11.306 1.00 96.56 88 ILE A CA 1
ATOM 656 C C . ILE A 1 88 ? -8.311 5.365 12.730 1.00 96.56 88 ILE A C 1
ATOM 658 O O . ILE A 1 88 ? -9.141 5.496 13.630 1.00 96.56 88 ILE A O 1
ATOM 662 N N . ALA A 1 89 ? -7.117 4.826 12.958 1.00 97.38 89 ALA A N 1
ATOM 663 C CA . ALA A 1 89 ? -6.698 4.313 14.254 1.00 97.38 89 ALA A CA 1
ATOM 664 C C . ALA A 1 89 ? -6.623 5.428 15.306 1.00 97.38 89 ALA A C 1
ATOM 666 O O . ALA A 1 89 ? -7.158 5.268 16.399 1.00 97.38 89 ALA A O 1
ATOM 667 N N . GLU A 1 90 ? -6.055 6.587 14.969 1.00 95.94 90 GLU A N 1
ATOM 668 C CA . GLU A 1 90 ? -6.037 7.770 15.833 1.00 95.94 90 GLU A CA 1
ATOM 669 C C . GLU A 1 90 ? -7.461 8.193 16.220 1.00 95.94 90 GLU A C 1
ATOM 671 O O . GLU A 1 90 ? -7.754 8.442 17.394 1.00 95.94 90 GLU A O 1
ATOM 676 N N . ARG A 1 91 ? -8.384 8.184 15.249 1.00 94.50 91 ARG A N 1
ATOM 677 C CA . ARG A 1 91 ? -9.794 8.501 15.485 1.00 94.50 91 ARG A CA 1
ATOM 678 C C . ARG A 1 91 ? -10.446 7.558 16.494 1.00 94.50 91 ARG A C 1
ATOM 680 O O . ARG A 1 91 ? -11.121 8.017 17.419 1.00 94.50 91 ARG A O 1
ATOM 687 N N . LEU A 1 92 ? -10.260 6.255 16.307 1.00 96.19 92 LEU A N 1
ATOM 688 C CA . LEU A 1 92 ? -10.841 5.225 17.166 1.00 96.19 92 LEU A CA 1
ATOM 689 C C . LEU A 1 92 ? -10.184 5.198 18.553 1.00 96.19 92 LEU A C 1
ATOM 691 O O . LEU A 1 92 ? -10.884 5.011 19.545 1.00 96.19 92 LEU A O 1
ATOM 695 N N . ALA A 1 93 ? -8.877 5.448 18.649 1.00 96.56 93 ALA A N 1
ATOM 696 C CA . ALA A 1 93 ? -8.159 5.512 19.920 1.00 96.56 93 ALA A CA 1
ATOM 697 C C . ALA A 1 93 ? -8.588 6.716 20.770 1.00 96.56 93 ALA A C 1
ATOM 699 O O . ALA A 1 93 ? -8.739 6.591 21.984 1.00 96.56 93 ALA A O 1
ATOM 700 N N . GLY A 1 94 ? -8.824 7.873 20.141 1.00 95.06 94 GLY A N 1
ATOM 701 C CA . GLY A 1 94 ? -9.209 9.094 20.850 1.00 95.06 94 GLY A CA 1
ATOM 702 C C . GLY A 1 94 ? -10.660 9.117 21.336 1.00 95.06 94 GLY A C 1
ATOM 703 O O . GLY A 1 94 ? -10.940 9.680 22.394 1.00 95.06 94 GLY A O 1
ATOM 704 N N . LEU A 1 95 ? -11.592 8.534 20.574 1.00 94.88 95 LEU A N 1
ATOM 705 C CA . LEU A 1 95 ? -13.037 8.670 20.825 1.00 94.88 95 LEU A CA 1
ATOM 706 C C . LEU A 1 95 ? -13.776 7.345 21.037 1.00 94.88 95 LEU A C 1
ATOM 708 O O . LEU A 1 95 ? -14.965 7.361 21.353 1.00 94.88 95 LEU A O 1
ATOM 712 N N . GLY A 1 96 ? -13.095 6.210 20.892 1.00 95.25 96 GLY A N 1
ATOM 713 C CA . GLY A 1 96 ? -13.687 4.879 20.957 1.00 95.25 96 GLY A CA 1
ATOM 714 C C . GLY A 1 96 ? -14.407 4.473 19.669 1.00 95.25 96 GLY A C 1
ATOM 715 O O . GLY A 1 96 ? -14.715 5.289 18.797 1.00 95.25 96 GLY A O 1
ATOM 716 N N . GLY A 1 97 ? -14.701 3.178 19.556 1.00 96.25 97 GLY A N 1
ATOM 717 C CA . GLY A 1 97 ? -15.364 2.611 18.386 1.00 96.25 97 GLY A CA 1
ATOM 718 C C . GLY A 1 97 ? -14.707 1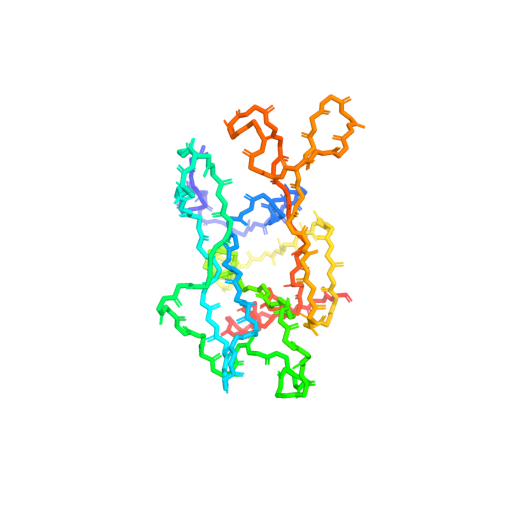.329 17.890 1.00 96.25 97 GLY A C 1
ATOM 719 O O . GLY A 1 97 ? -13.928 0.707 18.609 1.00 96.25 97 GLY A O 1
ATOM 720 N N . ALA A 1 98 ? -15.029 0.945 16.657 1.00 97.88 98 ALA A N 1
ATOM 721 C CA . ALA A 1 98 ? -14.409 -0.185 15.971 1.00 97.88 98 ALA A CA 1
ATOM 722 C C . ALA A 1 98 ? -14.385 0.027 14.449 1.00 97.88 98 ALA A C 1
ATOM 724 O O . ALA A 1 98 ? -15.157 0.823 13.908 1.00 97.88 98 ALA A O 1
ATOM 725 N N . GLY A 1 99 ? -13.503 -0.704 13.767 1.00 97.50 99 GLY A N 1
ATOM 726 C CA . GLY A 1 99 ? -13.398 -0.733 12.310 1.00 97.50 99 GLY A CA 1
ATOM 727 C C . GLY A 1 99 ? -13.544 -2.154 11.762 1.00 97.50 99 GLY A C 1
ATOM 728 O O . GLY A 1 99 ? -13.034 -3.095 12.367 1.00 97.50 99 GLY A O 1
ATOM 729 N N . LEU A 1 100 ? -14.221 -2.302 10.624 1.00 98.19 100 LEU A N 1
ATOM 730 C CA . LEU A 1 100 ? -14.289 -3.532 9.834 1.00 98.19 100 LEU A CA 1
ATOM 731 C C . LEU A 1 100 ? -13.858 -3.214 8.400 1.00 98.19 100 LEU A C 1
ATOM 733 O O . LEU A 1 100 ? -14.509 -2.418 7.725 1.00 98.19 100 LEU A O 1
ATOM 737 N N . PHE A 1 101 ? -12.774 -3.840 7.948 1.00 98.00 101 PHE A N 1
ATOM 738 C CA . PHE A 1 101 ? -12.192 -3.597 6.630 1.00 98.00 101 PHE A CA 1
ATOM 739 C C . PHE A 1 101 ? -12.127 -4.899 5.840 1.00 98.00 101 PHE A C 1
ATOM 741 O O . PHE A 1 101 ? -11.581 -5.888 6.327 1.00 98.00 101 PHE A O 1
ATOM 748 N N . LEU A 1 102 ? -12.729 -4.894 4.656 1.00 97.50 102 LEU A N 1
ATOM 749 C CA . LEU A 1 102 ? -12.854 -6.038 3.761 1.00 97.50 102 LEU A CA 1
ATOM 750 C C . LEU A 1 102 ? -12.177 -5.668 2.443 1.00 97.50 102 LEU A C 1
ATOM 752 O O . LEU A 1 102 ? -12.644 -4.772 1.751 1.00 97.50 102 LEU A O 1
ATOM 756 N N . ASP A 1 103 ? -11.087 -6.347 2.113 1.00 97.25 103 ASP A N 1
ATOM 757 C CA . ASP A 1 103 ? -10.289 -6.115 0.908 1.00 97.25 103 ASP A CA 1
ATOM 758 C C . ASP A 1 103 ? -9.627 -7.435 0.479 1.00 97.25 103 ASP A C 1
ATOM 760 O O . ASP A 1 103 ? -9.450 -8.352 1.291 1.00 97.25 103 ASP A O 1
ATOM 764 N N . TYR A 1 104 ? -9.225 -7.536 -0.788 1.00 92.94 104 TYR A N 1
ATOM 765 C CA . TYR A 1 104 ? -8.418 -8.656 -1.271 1.00 92.94 104 TYR A CA 1
ATOM 766 C C . TYR A 1 104 ? -6.959 -8.441 -0.888 1.00 92.94 104 TYR A C 1
ATOM 768 O O . TYR A 1 104 ? -6.379 -7.387 -1.143 1.00 92.94 104 TYR A O 1
ATOM 776 N N . GLY A 1 105 ? -6.340 -9.435 -0.258 1.00 94.00 105 GLY A N 1
ATOM 777 C CA . GLY A 1 105 ? -5.011 -9.242 0.297 1.00 94.00 105 GLY A CA 1
ATOM 778 C C . GLY A 1 105 ? -4.402 -10.480 0.925 1.00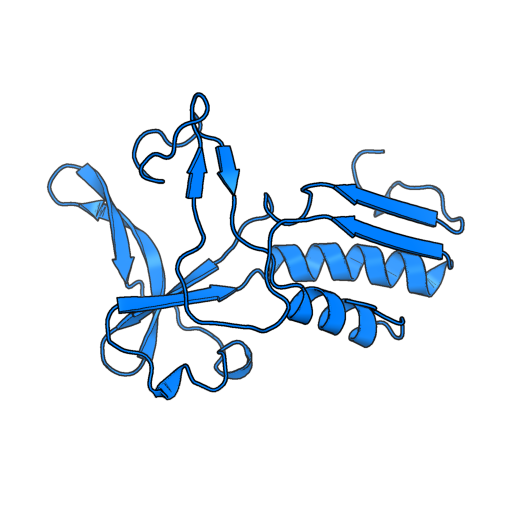 94.00 105 GLY A C 1
ATOM 779 O O . GLY A 1 105 ? -4.880 -11.601 0.757 1.00 94.00 105 GLY A O 1
ATOM 780 N N . TYR A 1 106 ? -3.325 -10.256 1.664 1.00 92.62 106 TYR A N 1
ATOM 781 C CA . TYR A 1 106 ? -2.562 -11.293 2.341 1.00 92.62 106 TYR A CA 1
ATOM 782 C C . TYR A 1 106 ? -2.325 -10.939 3.810 1.00 92.62 106 TYR A C 1
ATOM 784 O O . TYR A 1 106 ? -2.288 -9.775 4.205 1.00 92.62 106 TYR A O 1
ATOM 792 N N . LEU A 1 107 ? -2.151 -11.977 4.631 1.00 90.81 107 LEU A N 1
ATOM 793 C CA . LEU A 1 107 ? -1.937 -11.853 6.079 1.00 90.81 107 LEU A CA 1
ATOM 794 C C . LEU A 1 107 ? -0.457 -11.865 6.478 1.00 90.81 107 LEU A C 1
ATOM 796 O O . LEU A 1 107 ? -0.132 -11.699 7.652 1.00 90.81 107 LEU A O 1
ATOM 800 N N . GLN A 1 108 ? 0.438 -12.116 5.524 1.00 86.06 108 GLN A N 1
ATOM 801 C CA . GLN A 1 108 ? 1.882 -12.123 5.727 1.00 86.06 108 GLN A CA 1
ATOM 802 C C . GLN A 1 108 ? 2.556 -11.405 4.557 1.00 86.06 108 GLN A C 1
ATOM 804 O O . GLN A 1 108 ? 2.213 -11.722 3.417 1.00 86.06 108 GLN A O 1
ATOM 809 N N . PRO A 1 109 ? 3.505 -10.485 4.815 1.00 81.50 109 PRO A N 1
ATOM 810 C CA . PRO A 1 109 ? 4.261 -9.822 3.759 1.00 81.50 109 PRO A CA 1
ATOM 811 C C . PRO A 1 109 ? 4.944 -10.835 2.843 1.00 81.50 109 PRO A C 1
ATOM 813 O O . PRO A 1 109 ? 5.454 -11.855 3.312 1.00 81.50 109 PRO A O 1
ATOM 816 N N . GLY A 1 110 ? 4.985 -10.538 1.548 1.00 84.12 110 GLY A N 1
ATOM 817 C CA . GLY A 1 110 ? 5.561 -11.432 0.554 1.00 84.12 110 GLY A CA 1
ATOM 818 C C . GLY A 1 110 ? 6.113 -10.702 -0.661 1.00 84.12 110 GLY A C 1
ATOM 819 O O . GLY A 1 110 ? 5.937 -9.497 -0.835 1.00 84.12 110 GLY A O 1
ATOM 820 N N . ILE A 1 111 ? 6.809 -11.468 -1.494 1.00 88.00 111 ILE A N 1
ATOM 821 C CA . ILE A 1 111 ? 7.334 -11.036 -2.789 1.00 88.00 111 ILE A CA 1
ATOM 822 C C . ILE A 1 111 ? 6.288 -11.369 -3.857 1.00 88.00 111 ILE A C 1
ATOM 824 O O . ILE A 1 111 ? 5.851 -12.515 -3.960 1.00 88.00 111 ILE A O 1
ATOM 828 N N . GLY A 1 112 ? 5.916 -10.390 -4.676 1.00 90.12 112 GLY A N 1
ATOM 829 C CA . GLY A 1 112 ? 4.947 -10.557 -5.754 1.00 90.12 112 GLY A CA 1
ATOM 830 C C . GLY A 1 112 ? 4.567 -9.232 -6.407 1.00 90.12 112 GLY A C 1
ATOM 831 O O . GLY A 1 112 ? 4.648 -8.181 -5.780 1.00 90.12 112 GLY A O 1
ATOM 832 N N . ASP A 1 113 ? 4.163 -9.305 -7.673 1.00 93.12 113 ASP A N 1
ATOM 833 C CA . ASP A 1 113 ? 3.486 -8.218 -8.384 1.00 93.12 113 ASP A CA 1
ATOM 834 C C . ASP A 1 113 ? 1.985 -8.493 -8.301 1.00 93.12 113 ASP A C 1
ATOM 836 O O . ASP A 1 113 ? 1.520 -9.510 -8.825 1.00 93.12 113 ASP A O 1
ATOM 840 N N . THR A 1 114 ? 1.250 -7.655 -7.575 1.00 94.88 114 THR A N 1
ATOM 841 C CA . THR A 1 114 ? -0.201 -7.807 -7.398 1.00 94.88 114 THR A CA 1
ATOM 842 C C . THR A 1 114 ? -0.988 -6.663 -8.017 1.00 94.88 114 THR A C 1
ATOM 844 O O . THR A 1 114 ? -2.215 -6.709 -8.012 1.00 94.88 114 THR A O 1
ATOM 847 N N . LEU A 1 115 ? -0.299 -5.668 -8.585 1.00 96.50 115 LEU A N 1
ATOM 848 C CA . LEU A 1 115 ? -0.928 -4.592 -9.333 1.00 96.50 115 LEU A CA 1
ATOM 849 C C . LEU A 1 115 ? -1.598 -5.157 -10.587 1.00 96.50 115 LEU A C 1
ATOM 851 O O . LEU A 1 115 ? -0.954 -5.748 -11.454 1.00 96.50 115 LEU A O 1
ATOM 855 N N . GLN A 1 116 ? -2.901 -4.947 -10.691 1.00 95.94 116 GLN A N 1
ATOM 856 C CA . GLN A 1 116 ? -3.721 -5.439 -11.786 1.00 95.94 116 GLN A CA 1
ATOM 857 C C . GLN A 1 116 ? -4.562 -4.310 -12.364 1.00 95.94 116 GLN A C 1
ATOM 859 O O . GLN A 1 116 ? -5.001 -3.418 -11.640 1.00 95.94 116 GLN A O 1
ATOM 864 N N . ALA A 1 117 ? -4.803 -4.386 -13.673 1.00 96.56 117 ALA A N 1
ATOM 865 C CA . ALA A 1 117 ? -5.794 -3.577 -14.358 1.00 96.56 117 ALA A CA 1
ATOM 866 C C . ALA A 1 117 ? -6.962 -4.459 -14.794 1.00 96.56 117 ALA A C 1
ATOM 868 O O . ALA A 1 117 ? -6.765 -5.498 -15.430 1.00 96.56 117 ALA A O 1
ATOM 869 N N . LEU A 1 118 ? -8.177 -4.032 -14.460 1.00 93.69 118 LEU A N 1
ATOM 870 C CA . LEU A 1 118 ? -9.412 -4.679 -14.873 1.00 93.69 118 LEU A CA 1
ATOM 871 C C . LEU A 1 118 ? -10.207 -3.731 -15.766 1.00 93.69 118 LEU A C 1
ATOM 873 O O . LEU A 1 118 ? -10.565 -2.618 -15.374 1.00 93.69 118 LEU A O 1
ATOM 877 N N . ARG A 1 119 ? -10.546 -4.189 -16.972 1.00 93.38 119 ARG A N 1
ATOM 878 C CA . ARG A 1 119 ? -11.390 -3.429 -17.892 1.00 93.38 119 ARG A CA 1
ATOM 879 C C . ARG A 1 119 ? -12.405 -4.337 -18.557 1.00 93.38 119 ARG A C 1
ATOM 881 O O . ARG A 1 119 ? -12.073 -5.381 -19.098 1.00 93.38 119 ARG A O 1
ATOM 888 N N . LYS A 1 120 ? -13.681 -3.938 -18.526 1.00 92.69 120 LYS A N 1
ATOM 889 C CA . LYS A 1 120 ? -14.798 -4.722 -19.097 1.00 92.69 120 LYS A CA 1
ATOM 890 C C . LYS A 1 120 ? -14.850 -6.180 -18.591 1.00 92.69 120 LYS A C 1
ATOM 892 O O . LYS A 1 120 ? -15.267 -7.060 -19.338 1.00 92.69 120 LYS A O 1
ATOM 897 N N . HIS A 1 121 ? -14.525 -6.395 -17.312 1.00 91.50 121 HIS A N 1
ATOM 898 C CA . HIS A 1 121 ? -14.460 -7.708 -16.646 1.00 91.50 121 HIS A CA 1
ATOM 899 C C . HIS A 1 121 ? -13.348 -8.640 -17.149 1.00 91.50 121 HIS A C 1
ATOM 901 O O . HIS A 1 121 ? -13.456 -9.850 -16.964 1.00 91.50 121 HIS A O 1
ATOM 907 N N . ASP A 1 122 ? -12.300 -8.099 -17.765 1.00 92.50 122 ASP A N 1
ATOM 908 C CA . ASP A 1 122 ? -11.135 -8.877 -18.175 1.00 92.50 122 ASP A CA 1
ATOM 909 C C . ASP A 1 122 ? -9.840 -8.192 -17.733 1.00 92.50 122 ASP A C 1
ATOM 911 O O . ASP A 1 122 ? -9.787 -6.962 -17.602 1.00 92.50 122 ASP A O 1
ATOM 915 N N . TYR A 1 123 ? -8.817 -9.000 -17.464 1.00 94.00 123 TYR A N 1
ATOM 916 C CA . TYR A 1 123 ? -7.505 -8.489 -17.082 1.00 94.00 123 TYR A CA 1
ATOM 917 C C . TYR A 1 123 ? -6.809 -7.892 -18.304 1.00 94.00 123 TYR A C 1
ATOM 919 O O . TYR A 1 123 ? -6.781 -8.501 -19.374 1.00 94.00 123 TYR A O 1
ATOM 927 N N . GLU A 1 124 ? -6.199 -6.723 -18.136 1.00 95.44 124 GLU A N 1
ATOM 928 C CA . GLU A 1 124 ? -5.335 -6.128 -19.154 1.00 95.44 124 GLU A CA 1
ATOM 929 C C . GLU A 1 124 ? -3.990 -5.688 -18.570 1.00 95.44 124 GLU A C 1
ATOM 931 O O . GLU A 1 124 ? -3.777 -5.695 -17.355 1.00 95.44 124 GLU A O 1
ATOM 936 N N . ASP A 1 125 ? -3.050 -5.355 -19.454 1.00 95.12 125 ASP A N 1
ATOM 937 C CA . ASP A 1 125 ? -1.783 -4.759 -19.042 1.00 95.12 125 ASP A CA 1
ATOM 938 C C . ASP A 1 125 ? -2.047 -3.401 -18.371 1.00 95.12 125 ASP A C 1
ATOM 940 O O . ASP 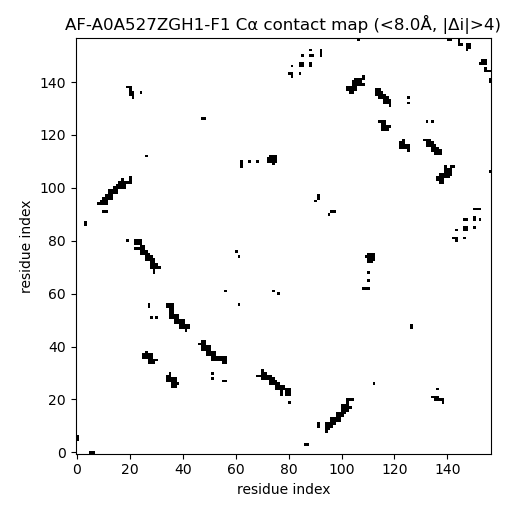A 1 125 ? -2.786 -2.563 -18.892 1.00 95.12 125 ASP A O 1
ATOM 944 N N . VAL A 1 126 ? -1.423 -3.187 -17.213 1.00 96.25 126 VAL A N 1
ATOM 945 C CA . VAL A 1 126 ? -1.613 -1.999 -16.367 1.00 96.25 126 VAL A CA 1
ATOM 946 C C . VAL A 1 126 ? -1.235 -0.681 -17.044 1.00 96.25 126 VAL A C 1
ATOM 948 O O . VAL A 1 126 ? -1.715 0.373 -16.628 1.00 96.25 126 VAL A O 1
ATOM 951 N N . LEU A 1 127 ? -0.403 -0.717 -18.087 1.00 96.75 127 LEU A N 1
ATOM 952 C CA . LEU A 1 127 ? 0.019 0.453 -18.854 1.00 96.75 127 LEU A CA 1
ATOM 953 C C . LEU A 1 127 ? -0.720 0.597 -20.195 1.00 96.75 127 LEU A C 1
ATOM 955 O O . LEU A 1 127 ? -0.490 1.585 -20.890 1.00 96.75 127 LEU A O 1
ATOM 959 N N . ALA A 1 128 ? -1.614 -0.332 -20.562 1.00 94.50 128 ALA A N 1
ATOM 960 C CA . ALA A 1 128 ? -2.260 -0.336 -21.879 1.00 94.50 128 ALA A CA 1
ATOM 961 C C . ALA A 1 128 ? -3.263 0.809 -22.084 1.00 94.50 128 ALA A C 1
ATOM 963 O O . ALA A 1 128 ? -3.231 1.465 -23.123 1.00 94.50 128 ALA A O 1
ATOM 964 N N . ASN A 1 129 ? -4.159 1.057 -21.120 1.00 94.31 129 ASN A N 1
ATOM 965 C CA . ASN A 1 129 ? -5.160 2.131 -21.207 1.00 94.31 129 ASN A CA 1
ATOM 966 C C . ASN A 1 129 ? -5.244 2.932 -19.889 1.00 94.31 129 ASN A C 1
ATOM 968 O O . ASN A 1 129 ? -6.244 2.838 -19.167 1.00 94.31 129 ASN A O 1
ATOM 972 N N . PRO A 1 130 ? -4.209 3.722 -19.535 1.00 94.88 130 PRO A N 1
ATOM 973 C CA . PRO A 1 130 ? -4.189 4.466 -18.279 1.00 94.88 130 PRO A CA 1
ATOM 974 C C . PRO A 1 130 ? -5.400 5.396 -18.141 1.00 94.88 130 PRO A C 1
ATOM 976 O O . PRO A 1 130 ? -5.677 6.214 -19.016 1.00 94.88 130 PRO A O 1
ATOM 979 N N . GLY A 1 131 ? -6.114 5.276 -17.021 1.00 94.81 131 GLY A N 1
ATOM 980 C CA . GLY A 1 131 ? -7.331 6.043 -16.740 1.00 94.81 131 GLY A CA 1
ATOM 981 C C . GLY A 1 131 ? -8.624 5.443 -17.304 1.00 94.81 131 GLY A C 1
ATOM 982 O O . GLY A 1 131 ? -9.698 5.940 -16.973 1.00 94.81 131 GLY A O 1
ATOM 983 N N . GLU A 1 132 ? -8.552 4.381 -18.114 1.00 96.38 132 GLU A N 1
ATOM 984 C CA . GLU A 1 132 ? -9.732 3.673 -18.637 1.00 96.38 132 GLU A CA 1
ATOM 985 C C . GLU A 1 132 ? -9.980 2.310 -17.971 1.00 96.38 132 GLU A C 1
ATOM 987 O O . GLU A 1 132 ? -11.064 1.742 -18.137 1.00 96.38 132 GLU A O 1
ATOM 992 N N . ALA A 1 133 ? -8.988 1.776 -17.259 1.00 96.12 133 ALA A N 1
ATOM 993 C CA . ALA A 1 133 ? -9.074 0.541 -16.485 1.00 96.12 133 ALA A CA 1
ATOM 994 C C . ALA A 1 133 ? -9.103 0.835 -14.985 1.00 96.12 133 ALA A C 1
ATOM 996 O O . ALA A 1 133 ? -8.522 1.823 -14.529 1.00 96.12 133 ALA A O 1
ATOM 997 N N . ASP A 1 134 ? -9.759 -0.042 -14.232 1.00 95.06 134 ASP A N 1
ATOM 998 C CA . ASP A 1 134 ? -9.716 -0.016 -12.776 1.00 95.06 134 ASP A CA 1
ATOM 999 C C . ASP A 1 134 ? -8.416 -0.659 -12.284 1.00 95.06 134 ASP A C 1
ATOM 1001 O O . ASP A 1 134 ? -8.030 -1.715 -12.790 1.00 95.06 134 ASP A O 1
ATOM 1005 N N . LEU A 1 135 ? -7.732 -0.013 -11.339 1.00 96.12 135 LEU A N 1
ATOM 1006 C CA . LEU A 1 135 ? -6.449 -0.472 -10.810 1.00 96.12 135 LEU A CA 1
ATOM 1007 C C . LEU A 1 135 ? -6.620 -0.942 -9.371 1.00 96.12 135 LEU A C 1
ATOM 1009 O O . LEU A 1 135 ? -7.021 -0.167 -8.506 1.00 96.12 135 LEU A O 1
ATOM 1013 N N . THR A 1 136 ? -6.224 -2.183 -9.112 1.00 95.06 136 THR A N 1
ATOM 1014 C CA . THR A 1 136 ? -6.241 -2.779 -7.773 1.00 95.06 136 THR A CA 1
ATOM 1015 C C . THR A 1 136 ? -4.898 -3.428 -7.465 1.00 95.06 136 THR A C 1
ATOM 1017 O O . THR A 1 136 ? -4.159 -3.830 -8.367 1.00 95.06 136 THR A O 1
ATOM 1020 N N . ALA A 1 137 ? -4.562 -3.506 -6.183 1.00 96.69 137 ALA A N 1
ATOM 1021 C CA . ALA A 1 137 ? -3.425 -4.265 -5.689 1.00 96.69 137 ALA A CA 1
ATOM 1022 C C . ALA A 1 137 ? -3.769 -4.891 -4.341 1.00 96.69 137 ALA A C 1
ATOM 1024 O O . ALA A 1 137 ? -4.420 -4.257 -3.506 1.00 96.69 137 ALA A O 1
ATOM 1025 N N . HIS A 1 138 ? -3.262 -6.094 -4.084 1.00 96.62 138 HIS A N 1
ATOM 1026 C CA . HIS A 1 138 ? -3.512 -6.805 -2.837 1.00 96.62 138 HIS A CA 1
ATOM 1027 C C . HIS A 1 138 ? -3.110 -5.981 -1.609 1.00 96.62 138 HIS A C 1
ATOM 1029 O O . HIS A 1 138 ? -2.092 -5.285 -1.584 1.00 96.62 138 HIS A O 1
ATOM 1035 N N . VAL A 1 139 ? -3.923 -6.073 -0.562 1.00 96.56 139 VAL A N 1
ATOM 1036 C CA . VAL A 1 139 ? -3.717 -5.376 0.706 1.00 96.56 139 VAL A CA 1
ATOM 1037 C C . VAL A 1 139 ? -2.840 -6.198 1.646 1.00 96.56 139 VAL A C 1
ATOM 1039 O O . VAL A 1 139 ? -3.127 -7.356 1.948 1.00 96.56 139 VAL A O 1
ATOM 1042 N N . ASP A 1 140 ? -1.785 -5.569 2.163 1.00 94.88 140 ASP A N 1
ATOM 1043 C CA . ASP A 1 140 ? -1.000 -6.102 3.275 1.00 94.88 140 ASP A CA 1
ATOM 1044 C C . ASP A 1 140 ? -1.737 -5.854 4.597 1.00 94.88 140 ASP A C 1
ATOM 1046 O O . ASP A 1 140 ? -1.593 -4.806 5.240 1.00 94.88 140 ASP A O 1
ATOM 1050 N N . PHE A 1 141 ? -2.543 -6.826 5.018 1.00 96.25 141 PHE A N 1
ATOM 1051 C CA . PHE A 1 141 ? -3.284 -6.730 6.272 1.00 96.25 141 PHE A CA 1
ATOM 1052 C C . PHE A 1 141 ? -2.372 -6.766 7.504 1.00 96.25 141 PHE A C 1
ATOM 1054 O O . PHE A 1 141 ? -2.725 -6.199 8.541 1.00 96.25 141 PHE A O 1
ATOM 1061 N N . A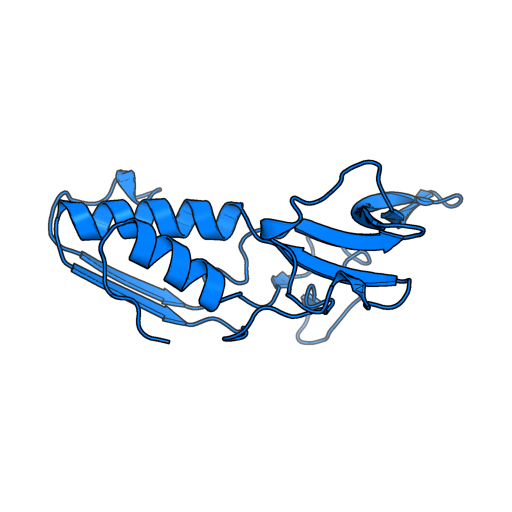LA A 1 142 ? -1.186 -7.378 7.409 1.00 94.00 142 ALA A N 1
ATOM 1062 C CA . ALA A 1 142 ? -0.219 -7.370 8.503 1.00 94.00 142 ALA A CA 1
ATOM 1063 C C . ALA A 1 142 ? 0.312 -5.953 8.753 1.00 94.00 142 ALA A C 1
ATOM 1065 O O . ALA A 1 142 ? 0.387 -5.529 9.910 1.00 94.00 142 ALA A O 1
ATOM 1066 N N . ALA A 1 143 ? 0.606 -5.204 7.687 1.00 93.75 143 ALA A N 1
ATOM 1067 C CA . ALA A 1 143 ? 1.018 -3.807 7.772 1.00 93.75 143 ALA A CA 1
ATOM 1068 C C . ALA A 1 143 ? -0.090 -2.922 8.366 1.00 93.75 143 ALA A C 1
ATOM 1070 O O . ALA A 1 143 ? 0.176 -2.154 9.292 1.00 93.75 143 ALA A O 1
ATOM 1071 N N . LEU A 1 144 ? -1.342 -3.078 7.914 1.00 97.06 144 LEU A N 1
ATOM 1072 C CA . LEU A 1 144 ? -2.479 -2.341 8.484 1.00 97.06 144 LEU A CA 1
ATOM 1073 C C . LEU A 1 144 ? -2.662 -2.645 9.977 1.00 97.06 144 LEU A C 1
ATOM 1075 O O . LEU A 1 144 ? -2.794 -1.730 10.791 1.00 97.06 144 LEU A O 1
ATOM 1079 N N . ALA A 1 145 ? -2.612 -3.923 10.361 1.00 97.31 145 ALA A N 1
ATOM 1080 C CA . ALA A 1 145 ? -2.727 -4.331 11.756 1.00 97.31 145 ALA A CA 1
ATOM 1081 C C . ALA A 1 145 ? -1.565 -3.808 12.617 1.00 97.31 145 ALA A C 1
ATOM 1083 O O . ALA A 1 145 ? -1.775 -3.442 13.774 1.00 97.31 145 ALA A O 1
ATOM 1084 N N . ALA A 1 146 ? -0.345 -3.750 12.075 1.00 95.50 146 ALA A N 1
ATOM 1085 C CA . ALA A 1 146 ? 0.795 -3.143 12.757 1.00 95.50 146 ALA A CA 1
ATOM 1086 C C . ALA A 1 146 ? 0.568 -1.642 13.008 1.00 95.50 146 ALA A C 1
ATOM 1088 O O . ALA A 1 146 ? 0.806 -1.173 14.122 1.00 95.50 146 ALA A O 1
ATOM 1089 N N . THR A 1 147 ? 0.030 -0.906 12.027 1.00 97.19 147 THR A N 1
ATOM 1090 C CA . THR A 1 147 ? -0.349 0.508 12.189 1.00 97.19 147 THR A CA 1
ATOM 1091 C C . THR A 1 147 ? -1.403 0.701 13.281 1.00 97.19 147 THR A C 1
ATOM 1093 O O . THR A 1 147 ? -1.259 1.597 14.113 1.00 97.19 147 THR A O 1
ATOM 1096 N N . VAL A 1 148 ? -2.435 -0.146 13.321 1.00 98.12 148 VAL A N 1
ATOM 1097 C CA . VAL A 1 148 ? -3.486 -0.090 14.355 1.00 98.12 148 VAL A CA 1
ATOM 1098 C C . VAL A 1 148 ? -2.896 -0.323 15.749 1.00 98.12 148 VAL A C 1
ATOM 1100 O O . VAL A 1 148 ? -3.123 0.472 16.662 1.00 98.12 148 VAL A O 1
ATOM 1103 N N . ARG A 1 149 ? -2.061 -1.358 15.907 1.00 98.06 149 ARG A N 1
ATOM 1104 C CA . ARG A 1 149 ? -1.405 -1.676 17.188 1.00 98.06 149 ARG A CA 1
ATOM 1105 C C . ARG A 1 149 ? -0.460 -0.574 17.657 1.00 98.06 149 ARG A C 1
ATOM 1107 O O . ARG A 1 149 ? -0.374 -0.323 18.857 1.00 98.06 149 ARG A O 1
ATOM 1114 N N . ALA A 1 150 ? 0.204 0.125 16.736 1.00 97.69 150 ALA A N 1
ATOM 1115 C CA . ALA A 1 150 ? 1.047 1.274 17.068 1.00 97.69 150 ALA A CA 1
ATOM 1116 C C . ALA A 1 150 ? 0.261 2.437 17.712 1.00 97.69 150 ALA A C 1
ATOM 1118 O O . ALA A 1 150 ? 0.852 3.233 18.437 1.00 97.69 150 ALA A O 1
ATOM 1119 N N . HIS A 1 151 ? -1.062 2.502 17.511 1.00 97.81 151 HIS A N 1
ATOM 1120 C CA . HIS A 1 151 ? -1.960 3.474 18.150 1.00 97.81 151 HIS A CA 1
ATOM 1121 C C . HIS A 1 151 ? -2.611 2.944 19.441 1.00 97.81 151 HIS A C 1
ATOM 1123 O O . HIS A 1 151 ? -3.525 3.569 19.975 1.00 97.81 151 HIS A O 1
ATOM 1129 N N . GLY A 1 152 ? -2.156 1.798 19.962 1.00 97.69 152 GLY A N 1
ATOM 1130 C CA . GLY A 1 152 ? -2.662 1.219 21.210 1.00 97.69 152 GLY A CA 1
ATOM 1131 C C . GLY A 1 152 ? -4.021 0.528 21.087 1.00 97.69 152 GLY A C 1
ATOM 1132 O O . GLY A 1 152 ? -4.679 0.307 22.100 1.00 97.69 152 GLY A O 1
ATOM 1133 N N . LEU A 1 153 ? -4.442 0.196 19.864 1.00 98.06 153 LEU A N 1
ATOM 1134 C CA . LEU A 1 153 ? -5.678 -0.532 19.587 1.00 98.06 153 LEU A CA 1
ATOM 1135 C C . LEU A 1 153 ? -5.405 -2.011 19.302 1.00 98.06 153 LEU A C 1
ATOM 1137 O O . LEU A 1 153 ? -4.342 -2.386 18.803 1.00 98.06 153 LEU A O 1
ATOM 1141 N N . ASP A 1 154 ? -6.408 -2.845 19.558 1.00 98.06 154 ASP A N 1
ATOM 1142 C CA . ASP A 1 154 ? -6.385 -4.248 19.161 1.00 98.06 154 ASP A CA 1
ATOM 1143 C C . ASP A 1 154 ? -6.701 -4.398 17.666 1.00 98.06 154 ASP A C 1
ATOM 1145 O O . ASP A 1 154 ? -7.586 -3.735 17.124 1.00 98.06 154 ASP A O 1
ATOM 1149 N N . ALA A 1 155 ? -5.984 -5.305 16.999 1.00 97.69 155 ALA A N 1
ATOM 1150 C CA . ALA A 1 155 ? -6.206 -5.655 15.599 1.00 97.69 155 ALA A CA 1
ATOM 1151 C C . ALA A 1 155 ? -6.328 -7.174 15.446 1.00 97.69 155 ALA A C 1
ATOM 1153 O O . ALA A 1 155 ? -5.455 -7.918 15.914 1.00 97.69 155 ALA A O 1
ATOM 1154 N N . TYR A 1 156 ? -7.379 -7.602 14.747 1.00 96.12 156 TYR A N 1
ATOM 1155 C CA . TYR A 1 156 ? -7.724 -8.998 14.486 1.00 96.12 156 TYR A CA 1
ATOM 1156 C C . TYR A 1 156 ? -7.734 -9.228 12.974 1.00 96.12 156 TYR A C 1
ATOM 1158 O O . TYR A 1 156 ? -8.344 -8.443 12.249 1.00 96.12 156 TYR A O 1
ATOM 1166 N N . LEU A 1 157 ? -7.021 -10.265 12.532 1.00 92.00 157 LEU A N 1
ATOM 1167 C CA . LEU A 1 157 ? -6.857 -10.668 11.136 1.00 92.00 157 LEU A CA 1
ATOM 1168 C C . LEU A 1 157 ? -7.440 -12.063 10.919 1.00 92.00 157 LEU A C 1
ATOM 1170 O O . LEU A 1 157 ? -7.304 -12.882 11.860 1.00 92.00 157 LEU A O 1
#